Protein AF-D9D788-F1 (afdb_monomer_lite)

pLDDT: mean 84.24, std 10.59, range [48.69, 93.56]

InterPro domains:
  IPR024723 Termicin [PF11415] (26-60)
  IPR036574 Knottin, scorpion toxin-like superfamily [SSF57095] (25-59)

Structure (mmCIF, N/CA/C/O backbone):
data_AF-D9D788-F1
#
_entry.id   AF-D9D788-F1
#
loop_
_atom_site.group_PDB
_atom_site.id
_atom_site.type_symbol
_atom_site.label_atom_id
_atom_site.label_alt_id
_atom_site.label_comp_id
_atom_site.label_asym_id
_atom_site.label_entity_id
_atom_site.label_seq_id
_atom_site.pdbx_PDB_ins_code
_atom_site.Cartn_x
_atom_site.Cartn_y
_atom_site.Cartn_z
_atom_site.occupancy
_atom_site.B_iso_or_equiv
_atom_site.auth_seq_id
_atom_site.auth_comp_id
_atom_site.auth_asym_id
_atom_site.auth_atom_id
_atom_site.pdbx_PDB_model_num
ATOM 1 N N . MET A 1 1 ? -20.205 4.567 41.950 1.00 63.31 1 MET A N 1
ATOM 2 C CA . MET A 1 1 ? -21.037 4.028 40.845 1.00 63.31 1 MET A CA 1
ATOM 3 C C . MET A 1 1 ? -20.949 4.888 39.581 1.00 63.31 1 MET A C 1
ATOM 5 O O . MET A 1 1 ? -20.562 4.355 38.556 1.00 63.31 1 MET A O 1
ATOM 9 N N . ARG A 1 2 ? -21.193 6.209 39.638 1.00 76.81 2 ARG A N 1
ATOM 10 C CA . ARG A 1 2 ? -21.107 7.117 38.467 1.00 76.81 2 ARG A CA 1
ATOM 11 C C . ARG A 1 2 ? -19.777 7.076 37.692 1.00 76.81 2 ARG A C 1
ATOM 13 O O . ARG A 1 2 ? -19.800 7.022 36.470 1.00 76.81 2 ARG A O 1
ATOM 20 N N . THR A 1 3 ? -18.636 7.058 38.385 1.00 83.88 3 THR A N 1
ATOM 21 C CA . THR A 1 3 ? -17.299 7.073 37.756 1.00 83.88 3 THR A CA 1
ATOM 22 C C . THR A 1 3 ? -17.018 5.819 36.925 1.00 83.88 3 THR A C 1
ATOM 24 O O . THR A 1 3 ? -16.468 5.913 35.835 1.00 83.88 3 THR A O 1
ATOM 27 N N . LEU A 1 4 ? -17.457 4.652 37.408 1.00 85.69 4 LEU A N 1
ATOM 28 C CA . LEU A 1 4 ? -17.330 3.375 36.699 1.00 85.69 4 LEU A CA 1
ATOM 29 C C . LEU A 1 4 ? -18.121 3.375 35.387 1.00 85.69 4 LEU A C 1
ATOM 31 O O . LEU A 1 4 ? -17.607 2.926 34.369 1.00 85.69 4 LEU A O 1
ATOM 35 N N . CYS A 1 5 ? -19.333 3.939 35.385 1.00 86.19 5 CYS A N 1
ATOM 36 C CA . CYS A 1 5 ? -20.133 4.055 34.166 1.00 86.19 5 CYS A CA 1
ATOM 37 C C . CYS A 1 5 ? -19.453 4.942 33.115 1.00 86.19 5 CYS A C 1
ATOM 39 O O . CYS A 1 5 ? -19.447 4.597 31.940 1.00 86.19 5 CYS A O 1
ATOM 41 N N . ILE A 1 6 ? -18.848 6.059 33.533 1.00 89.25 6 ILE A N 1
ATOM 42 C CA . ILE A 1 6 ? -18.140 6.968 32.619 1.00 89.25 6 ILE A CA 1
ATOM 43 C C . ILE A 1 6 ? -16.937 6.257 31.991 1.00 89.25 6 ILE A C 1
ATOM 45 O O . ILE A 1 6 ? -16.772 6.293 30.775 1.00 89.25 6 ILE A O 1
ATOM 49 N N . LEU A 1 7 ? -16.137 5.556 32.799 1.00 89.38 7 LEU A N 1
ATOM 50 C CA . LEU A 1 7 ? -14.980 4.801 32.310 1.00 89.38 7 LEU A CA 1
ATOM 51 C C . LEU A 1 7 ? -15.380 3.704 31.315 1.00 89.38 7 LEU A C 1
ATOM 53 O O . LEU A 1 7 ? -14.720 3.545 30.293 1.00 89.38 7 LEU A O 1
ATOM 57 N N . LEU A 1 8 ? -16.479 2.991 31.576 1.00 90.06 8 LEU A N 1
ATOM 58 C CA . LEU A 1 8 ? -16.997 1.970 30.662 1.00 90.06 8 LEU A CA 1
ATOM 59 C C . LEU A 1 8 ? -17.428 2.565 29.318 1.00 90.06 8 LEU A C 1
ATOM 61 O O . LEU A 1 8 ? -17.109 2.000 28.277 1.00 90.06 8 LEU A O 1
ATOM 65 N N . VAL A 1 9 ? -18.100 3.719 29.320 1.00 91.81 9 VAL A N 1
ATOM 66 C CA . VAL A 1 9 ? -18.505 4.403 28.080 1.00 91.81 9 VAL A CA 1
ATOM 67 C C . VAL A 1 9 ? -17.286 4.840 27.267 1.00 91.81 9 VAL A C 1
ATOM 69 O O . VAL A 1 9 ? -17.248 4.611 26.059 1.00 91.81 9 VAL A O 1
ATOM 72 N N . PHE A 1 10 ? -16.269 5.409 27.918 1.00 92.19 10 PHE A N 1
ATOM 73 C CA . PHE A 1 10 ? -15.015 5.771 27.251 1.00 92.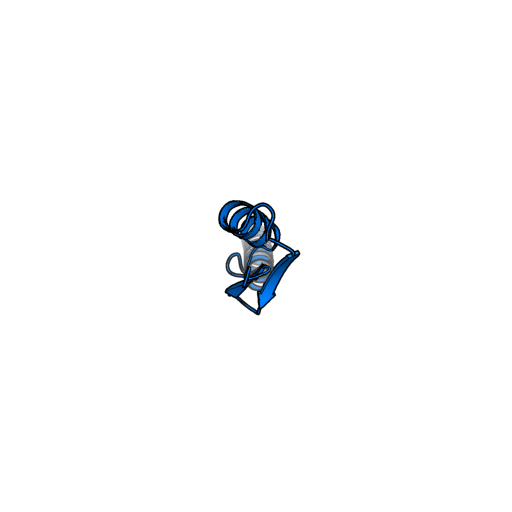19 10 PHE A CA 1
ATOM 74 C C . PHE A 1 10 ? -14.310 4.551 26.658 1.00 92.19 10 PHE A C 1
ATOM 76 O O . PHE A 1 10 ? -13.876 4.594 25.510 1.00 92.19 10 PHE A O 1
ATOM 83 N N . LEU A 1 11 ? -14.233 3.454 27.413 1.00 91.94 11 LEU A N 1
ATOM 84 C CA . LEU A 1 11 ? -13.597 2.223 26.956 1.00 91.94 11 LEU A CA 1
ATOM 85 C C . LEU A 1 11 ? -14.310 1.649 25.725 1.00 91.94 11 LEU A C 1
ATOM 87 O O . LEU A 1 11 ? -13.655 1.336 24.736 1.00 91.94 11 LEU A O 1
ATOM 91 N N . VAL A 1 12 ? -15.645 1.594 25.737 1.00 92.88 12 VAL A N 1
ATOM 92 C CA . VAL A 1 12 ? -16.440 1.136 24.585 1.00 92.88 12 VAL A CA 1
ATOM 93 C C . VAL A 1 12 ? -16.223 2.034 23.365 1.00 92.88 12 VAL A C 1
ATOM 95 O O . VAL A 1 12 ? -16.007 1.520 22.269 1.00 92.88 12 VAL A O 1
ATOM 98 N N . ALA A 1 13 ? -16.226 3.359 23.537 1.00 90.50 13 ALA A N 1
ATOM 99 C CA . ALA A 1 13 ? -15.994 4.296 22.437 1.00 90.50 13 ALA A CA 1
ATOM 100 C C . ALA A 1 13 ? -14.608 4.104 21.796 1.00 90.50 13 ALA A C 1
ATOM 102 O O . ALA A 1 13 ? -14.496 4.063 20.571 1.00 90.50 13 ALA A O 1
ATOM 103 N N . VAL A 1 14 ? -13.568 3.915 22.614 1.00 88.00 14 VAL A N 1
ATOM 104 C CA . VAL A 1 14 ? -12.207 3.636 22.133 1.00 88.00 14 VAL A CA 1
ATOM 105 C C . VAL A 1 14 ? -12.146 2.297 21.393 1.00 88.00 14 VAL A C 1
ATOM 107 O O . VAL A 1 14 ? -11.577 2.232 20.305 1.00 88.00 14 VAL A O 1
ATOM 110 N N . CYS A 1 15 ? -12.772 1.239 21.916 1.00 87.31 15 CYS A N 1
ATOM 111 C CA . CYS A 1 15 ? -12.813 -0.063 21.244 1.00 87.31 15 CYS A CA 1
ATOM 112 C C . CYS A 1 15 ? -13.497 0.006 19.870 1.00 87.31 15 CYS A C 1
ATOM 114 O O . CYS A 1 15 ? -12.992 -0.569 18.906 1.00 87.31 15 CYS A O 1
ATOM 116 N N . VAL A 1 16 ? -14.618 0.727 19.763 1.00 87.00 16 VAL A N 1
ATOM 117 C CA . VAL A 1 16 ? -15.330 0.921 18.489 1.00 87.00 16 VAL A CA 1
ATOM 118 C C . VAL A 1 16 ? -14.471 1.701 17.494 1.00 87.00 16 VAL A C 1
ATOM 120 O O . VAL A 1 16 ? -14.389 1.312 16.332 1.00 87.00 16 VAL A O 1
ATOM 123 N N . PHE A 1 17 ? -13.785 2.752 17.944 1.00 83.62 17 PHE A N 1
ATOM 124 C CA . PHE A 1 17 ? -12.894 3.546 17.095 1.00 83.62 17 PHE A CA 1
ATOM 125 C C . PHE A 1 17 ? -11.747 2.705 16.512 1.00 83.62 17 PHE A C 1
ATOM 127 O O . PHE A 1 17 ? -11.483 2.756 15.314 1.00 83.62 17 PHE A O 1
ATOM 134 N N . ILE A 1 18 ? -11.115 1.862 17.335 1.00 78.88 18 ILE A N 1
ATOM 135 C CA . ILE A 1 18 ? -10.044 0.955 16.891 1.00 78.88 18 ILE A CA 1
ATOM 136 C C . ILE A 1 18 ? -10.579 -0.090 15.898 1.00 78.88 18 ILE A C 1
ATOM 138 O O . ILE A 1 18 ? -9.913 -0.398 14.913 1.00 78.88 18 ILE A O 1
ATOM 142 N N . ALA A 1 19 ? -11.790 -0.615 16.113 1.00 73.06 19 ALA A N 1
ATOM 143 C CA . ALA A 1 19 ? -12.414 -1.565 15.189 1.00 73.06 19 ALA A CA 1
ATOM 144 C C . ALA A 1 19 ? -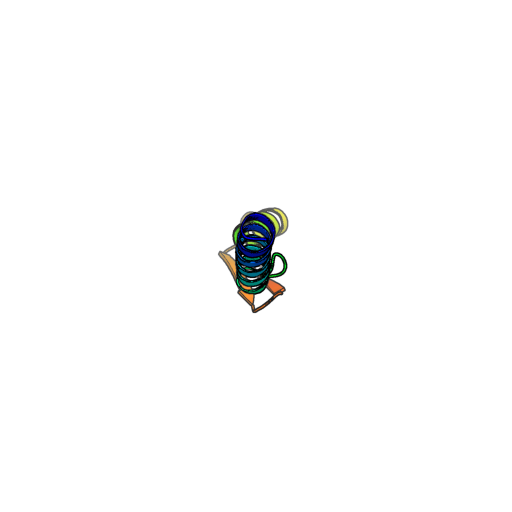12.772 -0.933 13.829 1.00 73.06 19 ALA A C 1
ATOM 146 O O . ALA A 1 19 ? -12.706 -1.605 12.802 1.00 73.06 19 ALA A O 1
ATOM 147 N N . GLN A 1 20 ? -13.133 0.354 13.813 1.00 68.31 20 GLN A N 1
ATOM 148 C CA . GLN A 1 20 ? -13.420 1.120 12.592 1.00 68.31 20 GLN A CA 1
ATOM 149 C C . GLN A 1 20 ? -12.155 1.574 11.850 1.00 68.31 20 GLN A C 1
ATOM 151 O O . GLN A 1 20 ? -12.206 1.838 10.647 1.00 68.31 20 GLN A O 1
ATOM 156 N N . HIS A 1 21 ? -11.018 1.661 12.538 1.00 65.31 21 HIS A N 1
ATOM 157 C CA . HIS A 1 21 ? -9.717 2.001 11.962 1.00 65.31 21 HIS A CA 1
ATOM 158 C C . HIS A 1 21 ? -8.729 0.856 12.186 1.00 65.31 21 HIS A C 1
ATOM 160 O O . HIS A 1 21 ? -7.784 0.996 12.967 1.00 65.31 21 HIS A O 1
ATOM 166 N N . PRO A 1 22 ? -8.936 -0.298 11.521 1.00 58.47 22 PRO A N 1
ATOM 167 C CA . PRO A 1 22 ? -8.016 -1.407 11.660 1.00 58.47 22 PRO A CA 1
ATOM 168 C C . PRO A 1 22 ? -6.629 -0.952 11.202 1.00 58.47 22 PRO A C 1
ATOM 170 O O . PRO A 1 22 ? -6.434 -0.590 10.045 1.00 58.47 22 PRO A O 1
ATOM 173 N N . ALA A 1 23 ? -5.640 -1.053 12.091 1.00 59.47 23 ALA A N 1
ATOM 174 C CA . ALA A 1 23 ? -4.222 -0.834 11.782 1.00 59.47 23 ALA A CA 1
ATOM 175 C C . ALA A 1 23 ? -3.665 -1.829 10.734 1.00 59.47 23 ALA A C 1
ATOM 177 O O . ALA A 1 23 ? -2.476 -1.830 10.434 1.00 59.47 23 ALA A O 1
ATOM 178 N N . HIS A 1 24 ? -4.512 -2.727 10.223 1.00 57.31 24 HIS A N 1
ATOM 179 C CA . HIS A 1 24 ? -4.223 -3.703 9.173 1.00 57.31 24 HIS A CA 1
ATOM 180 C C . HIS A 1 24 ? -4.849 -3.323 7.827 1.00 57.31 24 HIS A C 1
ATOM 182 O O . HIS A 1 24 ? -4.735 -4.078 6.861 1.00 57.31 24 HIS A O 1
ATOM 188 N N . ALA A 1 25 ? -5.510 -2.164 7.740 1.00 65.88 25 ALA A N 1
ATOM 189 C CA . ALA A 1 25 ? -5.741 -1.538 6.451 1.00 65.88 25 ALA A CA 1
ATOM 190 C C . ALA A 1 25 ? -4.370 -1.220 5.847 1.00 65.88 25 ALA A C 1
ATOM 192 O O . ALA A 1 25 ? -3.499 -0.685 6.533 1.00 65.88 25 ALA A O 1
ATOM 193 N N . CYS A 1 26 ? -4.163 -1.609 4.590 1.00 76.12 26 CYS A N 1
ATOM 194 C CA . CYS A 1 26 ? -2.939 -1.290 3.874 1.00 76.12 26 CYS A CA 1
ATOM 195 C C . CYS A 1 26 ? -2.680 0.218 3.998 1.00 76.12 26 CYS A C 1
ATOM 197 O O . CYS A 1 26 ? -3.504 1.041 3.592 1.00 76.12 26 CYS A O 1
ATOM 199 N N . ASP A 1 27 ? -1.561 0.575 4.628 1.00 86.44 27 ASP A N 1
ATOM 200 C CA . ASP A 1 27 ? -1.145 1.963 4.710 1.00 86.44 27 ASP A CA 1
ATOM 201 C C . ASP A 1 27 ? -0.635 2.369 3.333 1.00 86.44 27 ASP A C 1
ATOM 203 O O . ASP A 1 27 ? 0.435 1.938 2.893 1.00 86.44 27 ASP A O 1
ATOM 207 N N . PHE A 1 28 ? -1.422 3.197 2.648 1.00 85.00 28 PHE A N 1
ATOM 208 C CA . PHE A 1 28 ? -1.080 3.713 1.332 1.00 85.00 28 PHE A CA 1
ATOM 209 C C . PHE A 1 28 ? 0.297 4.376 1.331 1.00 85.00 28 PHE A C 1
ATOM 211 O O . PHE A 1 28 ? 1.041 4.221 0.366 1.00 85.00 28 PHE A O 1
ATOM 218 N N . GLN A 1 29 ? 0.668 5.070 2.409 1.00 86.00 29 GLN A N 1
ATOM 219 C CA . GLN A 1 29 ? 1.916 5.817 2.454 1.00 86.00 29 GLN A CA 1
ATOM 220 C C . GLN A 1 29 ? 3.124 4.885 2.583 1.00 86.00 29 GLN A C 1
ATOM 222 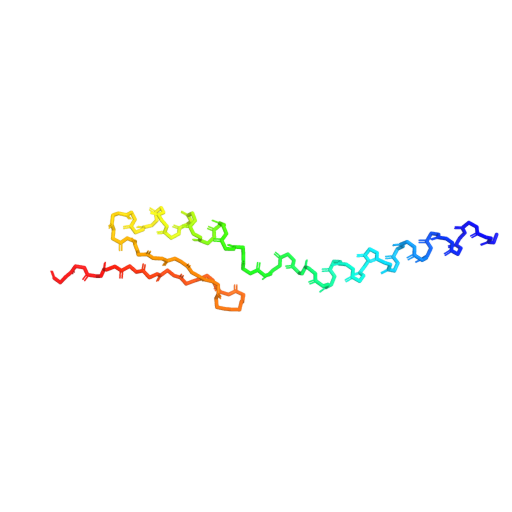O O . GLN A 1 29 ? 4.069 5.001 1.799 1.00 86.00 29 GLN A O 1
ATOM 227 N N . SER A 1 30 ? 3.066 3.899 3.483 1.00 87.62 30 SER A N 1
ATOM 228 C CA . SER A 1 30 ? 4.077 2.833 3.563 1.00 87.62 30 SER A CA 1
ATOM 229 C C . SER A 1 30 ? 4.136 1.990 2.288 1.00 87.62 30 SER A C 1
ATOM 231 O O . SER A 1 30 ? 5.225 1.642 1.826 1.00 87.62 30 SER A O 1
ATOM 233 N N . CYS A 1 31 ? 2.986 1.689 1.682 1.00 89.25 31 CYS A N 1
ATOM 234 C CA . CYS A 1 31 ? 2.895 0.960 0.418 1.00 89.25 31 CYS A CA 1
ATOM 235 C C . CYS A 1 31 ? 3.582 1.731 -0.717 1.00 89.25 31 CYS A C 1
ATOM 237 O O . CYS A 1 31 ? 4.455 1.199 -1.400 1.00 89.25 31 CYS A O 1
ATOM 239 N N . TRP A 1 32 ? 3.257 3.015 -0.865 1.00 90.50 32 TRP A N 1
ATOM 240 C CA . TRP A 1 32 ? 3.859 3.903 -1.852 1.00 90.50 32 TRP A CA 1
ATOM 241 C C . TRP A 1 32 ? 5.367 4.033 -1.667 1.00 90.50 32 TRP A C 1
ATOM 243 O O . TRP A 1 32 ? 6.115 3.831 -2.622 1.00 90.50 32 TRP A O 1
ATOM 253 N N . ALA A 1 33 ? 5.824 4.309 -0.442 1.00 91.00 33 ALA A N 1
ATOM 254 C CA . ALA A 1 33 ? 7.246 4.435 -0.134 1.00 91.00 33 ALA A CA 1
ATOM 255 C C . ALA A 1 33 ? 8.018 3.149 -0.472 1.00 91.00 33 ALA A C 1
ATOM 257 O O . ALA A 1 33 ? 9.090 3.207 -1.074 1.00 91.00 33 ALA A O 1
ATOM 258 N N . THR A 1 34 ? 7.442 1.987 -0.149 1.00 91.44 34 THR A N 1
ATOM 259 C CA . THR A 1 34 ? 8.042 0.678 -0.439 1.00 91.44 34 THR A CA 1
ATOM 260 C C . THR A 1 34 ? 8.124 0.419 -1.943 1.00 91.44 34 THR A C 1
ATOM 262 O O . THR A 1 34 ? 9.191 0.077 -2.452 1.00 91.44 34 THR A O 1
ATOM 265 N N . CYS A 1 35 ? 7.029 0.624 -2.679 1.00 91.56 35 CYS A N 1
ATOM 266 C CA . CYS A 1 35 ? 7.003 0.422 -4.128 1.00 91.56 35 CYS A CA 1
ATOM 267 C C . CYS A 1 35 ? 7.940 1.385 -4.875 1.00 91.56 35 CYS A C 1
ATOM 269 O O . CYS A 1 35 ? 8.624 0.974 -5.813 1.00 91.56 35 CYS A O 1
ATOM 271 N N . GLN A 1 36 ? 8.003 2.650 -4.444 1.00 90.88 36 GLN A N 1
ATOM 272 C CA . GLN A 1 36 ? 8.929 3.648 -4.981 1.00 90.88 36 GLN A CA 1
ATOM 273 C C . GLN A 1 36 ? 10.384 3.224 -4.751 1.00 90.88 36 GLN A C 1
ATOM 275 O O . GLN A 1 36 ? 11.206 3.349 -5.655 1.00 90.88 36 GLN A O 1
ATOM 280 N N . ALA A 1 37 ? 10.711 2.701 -3.566 1.00 92.75 37 ALA A N 1
ATOM 281 C CA . ALA A 1 37 ? 12.059 2.230 -3.258 1.00 92.75 37 ALA A CA 1
ATOM 282 C C . ALA A 1 37 ? 12.455 0.994 -4.084 1.00 92.75 37 ALA A C 1
ATOM 284 O O . ALA A 1 37 ? 13.604 0.886 -4.505 1.00 92.75 37 ALA A O 1
ATOM 285 N N . GLN A 1 38 ? 11.512 0.082 -4.346 1.00 91.94 38 GLN A N 1
ATOM 286 C CA . GLN A 1 38 ? 11.765 -1.143 -5.113 1.00 91.94 38 GLN A CA 1
ATOM 287 C C . GLN A 1 38 ? 11.908 -0.898 -6.619 1.00 91.94 38 GLN A C 1
ATOM 289 O O . GLN A 1 38 ? 12.806 -1.454 -7.247 1.00 91.94 38 GLN A O 1
ATOM 294 N N . HIS A 1 39 ? 11.028 -0.085 -7.209 1.00 90.31 39 HIS A N 1
ATOM 295 C CA . HIS A 1 39 ? 10.959 0.092 -8.665 1.00 90.31 39 HIS A CA 1
ATOM 296 C C . HIS A 1 39 ? 11.581 1.403 -9.163 1.00 90.31 39 HIS A C 1
ATOM 298 O O . HIS A 1 39 ? 11.818 1.542 -10.363 1.00 90.31 39 HIS A O 1
ATOM 304 N N . SER A 1 40 ? 11.901 2.339 -8.262 1.00 89.25 40 SER A N 1
ATOM 305 C CA . SER A 1 40 ? 12.609 3.592 -8.547 1.00 89.25 40 SER A CA 1
ATOM 306 C C . SER A 1 40 ? 12.026 4.334 -9.760 1.00 89.25 40 SER A C 1
ATOM 308 O O . SER A 1 40 ? 10.85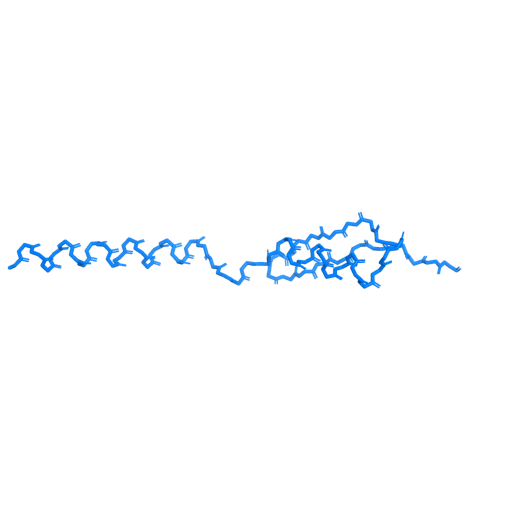3 4.699 -9.750 1.00 89.25 40 SER A O 1
ATOM 310 N N . ILE A 1 41 ? 12.815 4.538 -10.818 1.00 89.62 41 ILE A N 1
ATOM 311 C CA . ILE A 1 41 ? 12.417 5.243 -12.045 1.00 89.62 41 ILE A CA 1
ATOM 312 C C . ILE A 1 41 ? 11.310 4.544 -12.841 1.00 89.62 41 ILE A C 1
ATOM 314 O O . ILE A 1 41 ? 10.653 5.179 -13.660 1.00 89.62 41 ILE A O 1
ATOM 318 N N . TYR A 1 42 ? 11.103 3.246 -12.622 1.00 90.62 42 TYR A N 1
ATOM 319 C CA . TYR A 1 42 ? 10.093 2.463 -13.327 1.00 90.62 42 TYR A CA 1
ATOM 320 C C . TYR A 1 42 ? 8.745 2.462 -12.606 1.00 90.62 42 TYR A C 1
ATOM 322 O O . TYR A 1 42 ? 7.771 1.905 -13.110 1.00 90.62 42 TYR A O 1
ATOM 330 N N . PHE A 1 43 ? 8.667 3.060 -11.421 1.00 91.50 43 PHE A N 1
ATOM 331 C CA . PHE A 1 43 ? 7.443 3.124 -10.646 1.00 91.50 43 PHE A CA 1
ATOM 332 C C . PHE A 1 43 ? 6.431 4.104 -11.256 1.00 91.50 43 PHE A C 1
ATOM 334 O O . PHE A 1 43 ? 6.760 5.246 -11.562 1.00 91.50 43 PHE A O 1
ATOM 341 N N . ILE A 1 44 ? 5.179 3.661 -11.399 1.00 92.44 44 ILE A N 1
ATOM 342 C CA . ILE A 1 44 ? 4.070 4.487 -11.898 1.00 92.44 44 ILE A CA 1
ATOM 343 C C . ILE A 1 44 ? 3.168 4.913 -10.740 1.00 92.44 44 ILE A C 1
ATOM 345 O O . ILE A 1 44 ? 2.843 6.089 -10.594 1.00 92.44 44 ILE A O 1
ATOM 349 N N . ARG A 1 45 ? 2.694 3.939 -9.955 1.00 90.31 45 ARG A N 1
ATOM 350 C CA . ARG A 1 45 ? 1.798 4.170 -8.816 1.00 90.31 45 ARG A CA 1
ATOM 351 C C . ARG A 1 45 ? 1.751 2.961 -7.895 1.00 90.31 45 ARG A C 1
ATOM 353 O O . ARG A 1 45 ? 1.922 1.832 -8.344 1.00 90.31 45 ARG A O 1
ATOM 360 N N . ALA A 1 46 ? 1.422 3.187 -6.632 1.00 92.00 46 ALA A N 1
ATOM 361 C CA . ALA A 1 46 ? 1.041 2.143 -5.690 1.00 92.00 46 ALA A CA 1
ATOM 362 C C . ALA A 1 46 ? -0.414 2.344 -5.279 1.00 92.00 46 ALA A C 1
ATOM 364 O O . ALA A 1 46 ? -0.918 3.464 -5.340 1.00 92.00 46 ALA A O 1
ATOM 365 N N . PHE A 1 47 ? -1.095 1.280 -4.875 1.00 88.94 47 PHE A N 1
ATOM 366 C CA . PHE A 1 47 ? -2.416 1.368 -4.261 1.00 88.94 47 PHE A CA 1
ATOM 367 C C . PHE A 1 47 ? -2.664 0.175 -3.344 1.00 88.94 47 PHE A C 1
ATOM 369 O O . PHE A 1 47 ? -1.996 -0.856 -3.427 1.00 88.94 47 PHE A O 1
ATOM 376 N N . CYS A 1 48 ? -3.648 0.334 -2.471 1.00 88.00 48 CYS A N 1
ATOM 377 C CA . CYS A 1 48 ? -4.090 -0.709 -1.567 1.00 88.00 48 CYS A CA 1
ATOM 378 C C . CYS A 1 48 ? -5.280 -1.454 -2.172 1.00 88.00 48 CYS A C 1
ATOM 380 O O . CYS A 1 48 ? -6.332 -0.862 -2.406 1.00 88.00 48 CYS A O 1
ATOM 382 N N . ASP A 1 49 ? -5.100 -2.746 -2.424 1.00 87.12 49 ASP A N 1
ATOM 383 C CA . ASP A 1 49 ? -6.150 -3.680 -2.823 1.00 87.12 49 ASP A CA 1
ATOM 384 C C . ASP A 1 49 ? -6.572 -4.483 -1.584 1.00 87.12 49 ASP A C 1
ATOM 386 O O . ASP A 1 49 ? -5.958 -5.494 -1.214 1.00 87.12 49 ASP A O 1
ATOM 390 N N . GLY A 1 50 ? -7.543 -3.930 -0.850 1.00 84.19 50 GLY A N 1
ATOM 391 C CA . GLY A 1 50 ? -7.930 -4.406 0.478 1.00 84.19 50 GLY A CA 1
ATOM 392 C C . GLY A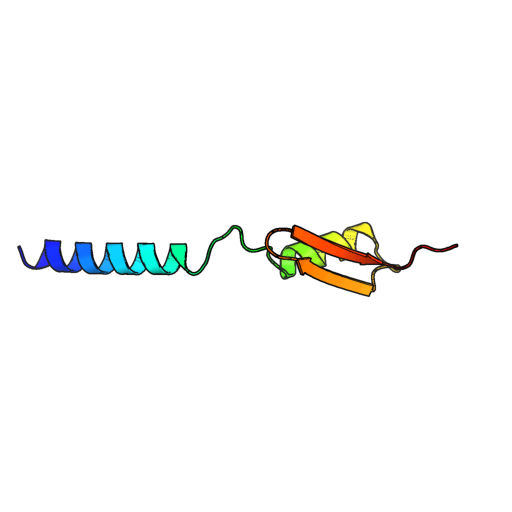 1 50 ? -6.797 -4.249 1.498 1.00 84.19 50 GLY A C 1
ATOM 393 O O . GLY A 1 50 ? -6.347 -3.139 1.784 1.00 84.19 50 GLY A O 1
ATOM 394 N N . SER A 1 51 ? -6.330 -5.369 2.053 1.00 83.12 51 SER A N 1
ATOM 395 C CA . SER A 1 51 ? -5.176 -5.430 2.964 1.00 83.12 51 SER A CA 1
ATOM 396 C C . SER A 1 51 ? -3.831 -5.580 2.241 1.00 83.12 51 SER A C 1
ATOM 398 O O . SER A 1 51 ? -2.785 -5.609 2.887 1.00 83.12 51 SER A O 1
ATOM 400 N N . THR A 1 52 ? -3.832 -5.661 0.908 1.00 84.75 52 THR A N 1
ATOM 401 C CA . THR A 1 52 ? -2.635 -5.939 0.105 1.00 84.75 52 THR A CA 1
ATOM 402 C C . THR A 1 52 ? -2.108 -4.679 -0.570 1.00 84.75 52 THR A C 1
ATOM 404 O O . THR A 1 52 ? -2.848 -3.982 -1.260 1.00 84.75 52 THR A O 1
ATOM 407 N N . CYS A 1 53 ? -0.807 -4.416 -0.452 1.00 88.94 53 CYS A N 1
ATOM 408 C CA . CYS A 1 53 ? -0.137 -3.377 -1.232 1.00 88.94 53 CYS A CA 1
ATOM 409 C C . CYS A 1 53 ? 0.138 -3.868 -2.663 1.00 88.94 53 CYS A C 1
ATOM 411 O O . CYS A 1 53 ? 0.671 -4.964 -2.858 1.00 88.94 53 CYS A O 1
ATOM 413 N N . LYS A 1 54 ? -0.215 -3.064 -3.670 1.00 91.88 54 LYS A N 1
ATOM 414 C CA . LYS A 1 54 ? 0.047 -3.333 -5.089 1.00 91.88 54 LYS A CA 1
ATOM 415 C C . LYS A 1 54 ? 0.904 -2.222 -5.684 1.00 91.88 54 LYS A C 1
ATOM 417 O O . LYS A 1 54 ? 0.537 -1.051 -5.623 1.00 91.88 54 LYS A O 1
ATOM 422 N N . CYS A 1 55 ? 2.010 -2.612 -6.314 1.00 93.56 55 CYS A N 1
ATOM 423 C CA . CYS A 1 55 ? 2.891 -1.720 -7.060 1.00 93.56 55 CYS A CA 1
ATOM 424 C C . CYS A 1 55 ? 2.612 -1.849 -8.561 1.00 93.56 55 CYS A C 1
ATOM 426 O O . CYS A 1 55 ? 2.568 -2.956 -9.095 1.00 93.56 55 CYS A O 1
ATOM 428 N N . VAL A 1 56 ? 2.460 -0.725 -9.252 1.00 93.31 56 VAL A N 1
ATOM 429 C CA . VAL A 1 56 ? 2.395 -0.651 -10.713 1.00 93.31 56 VAL A CA 1
ATOM 430 C C . VAL A 1 56 ? 3.690 -0.022 -11.195 1.00 93.31 56 VAL A C 1
ATOM 432 O O . VAL A 1 56 ? 4.010 1.111 -10.830 1.00 93.31 56 VAL A O 1
ATOM 435 N N . PHE A 1 57 ? 4.428 -0.762 -12.011 1.00 93.44 57 PHE A N 1
ATOM 436 C CA . PHE A 1 57 ? 5.708 -0.347 -12.564 1.00 93.44 57 PHE A CA 1
ATOM 437 C C . PHE A 1 57 ? 5.808 -0.772 -14.027 1.00 93.44 57 PHE A C 1
ATOM 439 O O . PHE A 1 57 ? 5.164 -1.736 -14.449 1.00 93.44 57 PHE A O 1
ATOM 446 N N . VAL A 1 58 ? 6.601 -0.045 -14.809 1.00 91.56 58 VAL A N 1
ATOM 447 C CA . VAL A 1 58 ? 6.924 -0.461 -16.172 1.00 91.56 58 VAL A CA 1
ATOM 448 C C . VAL A 1 58 ? 7.911 -1.623 -16.121 1.00 91.56 58 VAL A C 1
ATOM 450 O O . VAL A 1 58 ? 8.929 -1.576 -15.434 1.00 91.56 58 VAL A O 1
ATOM 453 N N . THR A 1 59 ? 7.608 -2.687 -16.852 1.00 81.44 59 THR A N 1
ATOM 454 C CA . THR A 1 59 ? 8.578 -3.73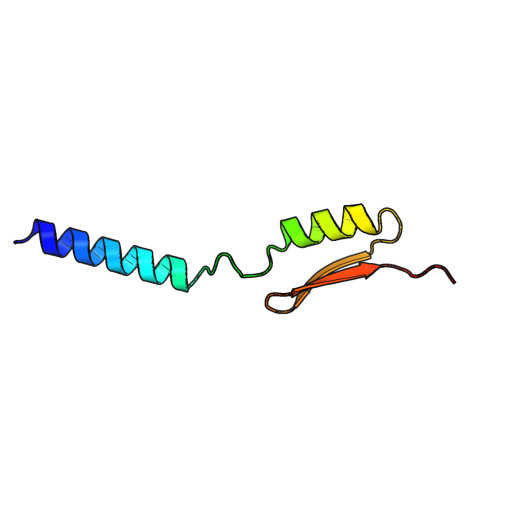1 -17.176 1.00 81.44 59 THR A CA 1
ATOM 455 C C . THR A 1 59 ? 9.246 -3.303 -18.476 1.00 81.44 59 THR A C 1
ATOM 457 O O . THR A 1 59 ? 8.591 -3.221 -19.512 1.00 81.44 59 THR A O 1
ATOM 460 N N . GLY A 1 60 ? 10.522 -2.918 -18.403 1.00 66.94 60 GLY A N 1
ATOM 461 C CA . GLY A 1 60 ? 11.321 -2.684 -19.606 1.00 66.94 60 GLY A CA 1
ATOM 462 C C . GLY A 1 60 ? 11.403 -3.990 -20.394 1.00 66.94 60 GLY A C 1
ATOM 463 O O . GLY A 1 60 ? 11.770 -5.011 -19.812 1.00 66.94 60 GLY A O 1
ATOM 464 N N . GLY A 1 61 ? 10.971 -3.959 -21.656 1.00 48.69 61 GLY A N 1
ATOM 465 C CA . GLY A 1 61 ? 11.091 -5.083 -22.588 1.00 48.69 61 GLY A CA 1
ATOM 466 C C . GLY A 1 61 ? 12.530 -5.348 -22.997 1.00 48.69 61 GLY A C 1
ATOM 467 O O . GLY A 1 61 ? 13.320 -4.376 -23.016 1.00 48.69 61 GLY A O 1
#

Organism: Reticulitermes virginicus (NCBI:txid57123)

Radius of gyration: 19.75 Å; chains: 1; bounding box: 34×13×63 Å

Sequence (61 aa):
MRTLCILLVFLVAVCVFIAQHPAHACDFQSCWATCQAQHSIYFIRAFCDGSTCKCVFVTGG

Foldseek 3Di:
DVVVVVVVVVVVVVVVVCVVVPPLFQDLVVLQVVLCVVQPPQWDGWDGPGSDIDTDGDDDD

Secondary structure (DSSP, 8-state):
-HHHHHHHHHHHHHHHHHHHS-TTS--HHHHHHHHHHHHGGGEEEEEEETTEEEEEE----